Protein AF-A0ABD0Q863-F1 (afdb_monomer)

pLDDT: mean 74.28, std 22.62, range [28.88, 95.38]

Radius of gyration: 16.32 Å; Cα contacts (8 Å, |Δi|>4): 85; chains: 1; bounding box: 38×28×50 Å

Solvent-accessible surface area (backbone atoms only — not comparable to full-atom values): 6528 Å² total; per-residue (Å²): 139,79,90,83,73,90,69,88,86,81,78,93,71,68,80,86,60,52,80,69,61,74,43,77,82,83,72,66,80,64,51,38,22,56,63,24,46,55,58,32,59,75,34,70,70,44,32,54,28,52,50,49,31,66,75,48,95,49,85,85,37,68,67,42,54,62,22,47,64,59,38,64,82,36,69,49,62,70,32,40,74,59,90,91,44,99,56,40,70,61,18,46,52,51,47,44,39,77,60,64,84,76,86,124

Structure (mmCIF, N/CA/C/O backbone):
data_AF-A0ABD0Q863-F1
#
_entry.id   AF-A0ABD0Q863-F1
#
loop_
_atom_site.group_PDB
_atom_site.id
_atom_site.type_symbol
_atom_site.label_atom_id
_atom_site.label_alt_id
_atom_site.label_comp_id
_atom_site.label_asym_id
_atom_site.label_entity_id
_atom_site.label_seq_id
_atom_site.pdbx_PDB_ins_code
_atom_site.Cartn_x
_atom_site.Cartn_y
_atom_site.Cartn_z
_atom_site.occupancy
_atom_site.B_iso_or_equi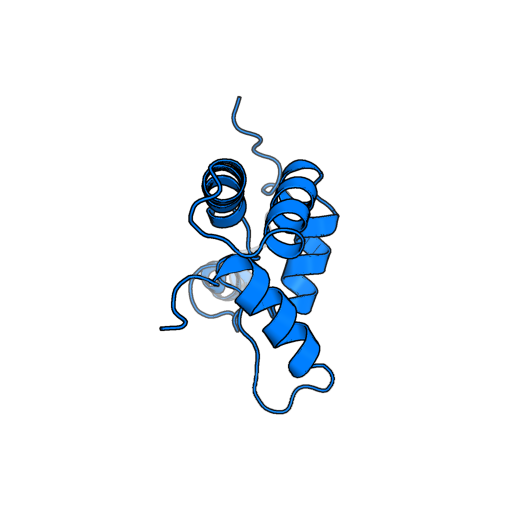v
_atom_site.auth_seq_id
_atom_site.auth_comp_id
_atom_site.auth_asym_id
_atom_site.auth_atom_id
_atom_site.pdbx_PDB_model_num
ATOM 1 N N . MET A 1 1 ? -22.870 2.683 5.791 1.00 35.69 1 MET A N 1
ATOM 2 C CA . MET A 1 1 ? -22.413 3.759 4.886 1.00 35.69 1 MET A CA 1
ATOM 3 C C . MET A 1 1 ? -21.149 3.260 4.204 1.00 35.69 1 MET A C 1
ATOM 5 O O . MET A 1 1 ? -20.124 3.156 4.856 1.00 35.69 1 MET A O 1
ATOM 9 N N . LYS A 1 2 ? -21.276 2.771 2.966 1.00 36.94 2 LYS A N 1
ATOM 10 C CA . LYS A 1 2 ? -20.181 2.176 2.187 1.00 36.94 2 LYS A CA 1
ATOM 11 C C . LYS A 1 2 ? -19.673 3.267 1.252 1.00 36.94 2 LYS A C 1
ATOM 13 O O . LYS A 1 2 ? -20.450 3.738 0.424 1.00 36.94 2 LYS A O 1
ATOM 18 N N . ASN A 1 3 ? -18.432 3.703 1.420 1.00 28.88 3 ASN A N 1
ATOM 19 C CA . ASN A 1 3 ? -17.867 4.815 0.658 1.00 28.88 3 ASN A CA 1
ATOM 20 C C . ASN A 1 3 ? -17.549 4.343 -0.774 1.00 28.88 3 ASN A C 1
ATOM 22 O O . ASN A 1 3 ? -16.416 4.009 -1.098 1.00 28.88 3 ASN A O 1
ATOM 26 N N . LYS A 1 4 ? -18.584 4.279 -1.620 1.00 40.09 4 LYS A N 1
ATOM 27 C CA . LYS A 1 4 ? -18.515 4.036 -3.068 1.00 40.09 4 LYS A CA 1
ATOM 28 C C . LYS A 1 4 ? -17.961 5.269 -3.791 1.00 40.09 4 LYS A C 1
ATOM 30 O O . LYS A 1 4 ? -18.717 5.998 -4.417 1.00 40.09 4 LYS A O 1
ATOM 35 N N . SER A 1 5 ? -16.667 5.545 -3.685 1.00 36.75 5 SER A N 1
ATOM 36 C CA . SER A 1 5 ? -16.078 6.661 -4.444 1.00 36.75 5 SER A CA 1
ATOM 37 C C . SER A 1 5 ? -14.726 6.319 -5.055 1.00 36.75 5 SER A C 1
ATOM 39 O O . SER A 1 5 ? -13.844 7.165 -5.114 1.00 36.75 5 SER A O 1
ATOM 41 N N . TRP A 1 6 ? -14.560 5.076 -5.499 1.00 36.47 6 TRP A N 1
ATOM 42 C CA . TRP A 1 6 ? -13.457 4.643 -6.368 1.00 36.47 6 TRP A CA 1
ATOM 43 C C . TRP A 1 6 ? -14.012 4.008 -7.653 1.00 36.47 6 TRP A C 1
ATOM 45 O O . TRP A 1 6 ? -13.455 3.084 -8.238 1.00 36.47 6 TRP A O 1
ATOM 55 N N . SER A 1 7 ? -15.184 4.464 -8.070 1.00 37.44 7 SER A N 1
ATOM 56 C CA . SER A 1 7 ? -15.860 4.066 -9.297 1.00 37.44 7 SER A CA 1
ATOM 57 C C . SER A 1 7 ? -16.517 5.326 -9.843 1.00 37.44 7 SER A C 1
ATOM 59 O O . SER A 1 7 ? -16.830 6.216 -9.061 1.00 37.44 7 SER A O 1
ATOM 61 N N . ASP A 1 8 ? -16.706 5.393 -11.154 1.00 42.28 8 ASP A N 1
ATOM 62 C CA . ASP A 1 8 ? -17.378 6.483 -11.877 1.00 42.28 8 ASP A CA 1
ATOM 63 C C . ASP A 1 8 ? -16.452 7.570 -12.441 1.00 42.28 8 ASP A C 1
ATOM 65 O O . ASP A 1 8 ? -16.432 8.726 -12.032 1.00 42.28 8 ASP A O 1
ATOM 69 N N . ASN A 1 9 ? -15.739 7.185 -13.502 1.00 40.88 9 ASN A N 1
ATOM 70 C CA . ASN A 1 9 ? -15.631 8.044 -14.680 1.00 40.88 9 ASN A CA 1
ATOM 71 C C . ASN A 1 9 ? -15.553 7.178 -15.950 1.00 40.88 9 ASN A C 1
ATOM 73 O O . ASN A 1 9 ? -14.519 7.077 -16.604 1.00 40.88 9 ASN A O 1
ATOM 77 N N . ALA A 1 10 ? -16.661 6.511 -16.283 1.00 42.00 10 ALA A N 1
ATOM 78 C CA . ALA A 1 10 ? -16.821 5.781 -17.539 1.00 42.00 10 ALA A CA 1
ATOM 79 C C . ALA A 1 10 ? -17.751 6.578 -18.464 1.00 42.00 10 ALA A C 1
ATOM 81 O O . ALA A 1 10 ? -18.975 6.502 -18.371 1.00 42.00 10 ALA A O 1
ATOM 82 N N . ARG A 1 11 ? -17.158 7.386 -19.346 1.00 40.41 11 ARG A N 1
ATOM 83 C CA . ARG A 1 11 ? -17.867 8.016 -20.464 1.00 40.41 11 ARG A CA 1
ATOM 84 C C . ARG A 1 11 ? -17.963 6.974 -21.581 1.00 40.41 11 ARG A C 1
ATOM 86 O O . ARG A 1 11 ? -16.939 6.429 -21.975 1.00 40.41 11 ARG A O 1
ATOM 93 N N . ALA A 1 12 ? -19.176 6.664 -22.039 1.00 47.59 12 ALA A N 1
ATOM 94 C CA . ALA A 1 12 ? -19.418 5.646 -23.061 1.00 47.59 12 ALA A CA 1
ATOM 95 C C . ALA A 1 12 ? -18.653 5.970 -24.360 1.00 47.59 12 ALA A C 1
ATOM 97 O O . ALA A 1 12 ? -18.872 7.021 -24.964 1.00 47.59 12 ALA A O 1
ATOM 98 N N . LEU A 1 13 ? -17.754 5.070 -24.764 1.00 41.28 13 LEU A N 1
ATOM 99 C CA . LEU A 1 13 ? -16.997 5.105 -26.017 1.00 41.28 13 LEU A CA 1
ATOM 100 C C . LEU A 1 13 ? -17.348 3.857 -26.855 1.00 41.28 13 LEU A C 1
ATOM 102 O O . LEU A 1 13 ? -17.744 2.839 -26.284 1.00 41.28 13 LEU A O 1
ATOM 106 N N . PRO A 1 14 ? -17.293 3.951 -28.197 1.00 43.75 14 PRO A N 1
ATOM 107 C CA . PRO A 1 14 ? -17.856 2.960 -29.117 1.00 43.75 14 PRO A CA 1
ATOM 108 C C . PRO A 1 14 ? -17.189 1.573 -29.043 1.00 43.75 14 PRO A C 1
ATOM 110 O O . PRO A 1 14 ? -16.058 1.422 -28.591 1.00 43.75 14 PRO A O 1
ATOM 113 N N . ALA A 1 15 ? -17.930 0.561 -29.509 1.00 48.75 15 ALA A N 1
ATOM 114 C CA . ALA A 1 15 ? -17.743 -0.871 -29.246 1.00 48.75 15 ALA A CA 1
ATOM 115 C C . ALA A 1 15 ? -16.401 -1.509 -29.681 1.00 48.75 15 ALA A C 1
ATOM 117 O O . ALA A 1 15 ? -16.119 -2.629 -29.260 1.00 48.75 15 ALA A O 1
ATOM 118 N N . ASP A 1 16 ? -15.558 -0.818 -30.452 1.00 41.84 16 ASP A N 1
ATOM 119 C CA . ASP A 1 16 ? -14.217 -1.295 -30.836 1.00 41.84 16 ASP A CA 1
ATOM 120 C C . ASP A 1 16 ? -13.189 -1.230 -29.681 1.00 41.84 16 ASP A C 1
ATOM 122 O O . ASP A 1 16 ? -12.207 -1.967 -29.679 1.00 41.84 16 ASP A O 1
ATOM 126 N N . GLU A 1 17 ? -13.440 -0.431 -28.636 1.00 42.66 17 GLU A N 1
ATOM 127 C CA . GLU A 1 17 ? -12.588 -0.323 -27.432 1.00 42.66 17 GLU A CA 1
ATOM 128 C C . GLU A 1 17 ? -13.016 -1.279 -26.294 1.00 42.66 17 GLU A C 1
ATOM 130 O O . GLU A 1 17 ? -12.479 -1.243 -25.187 1.00 42.66 17 GLU A O 1
ATOM 135 N N . VAL A 1 18 ? -14.000 -2.160 -26.508 1.00 43.88 18 VAL A N 1
ATOM 136 C CA . VAL A 1 18 ? -14.476 -3.074 -25.444 1.00 43.88 18 VAL A CA 1
ATOM 137 C C . VAL A 1 18 ? -13.473 -4.202 -25.178 1.00 43.88 18 VAL A C 1
ATOM 139 O O . VAL A 1 18 ? -13.378 -4.696 -24.051 1.00 43.88 18 VAL A O 1
ATOM 142 N N . VAL A 1 19 ? -12.649 -4.555 -26.170 1.00 43.81 19 VAL A N 1
ATOM 143 C CA . VAL A 1 19 ? -11.646 -5.624 -26.034 1.00 43.81 19 VAL A CA 1
ATOM 144 C C . VAL A 1 19 ? -10.523 -5.237 -25.059 1.00 43.81 19 VAL A C 1
ATOM 146 O O . VAL A 1 19 ? -9.950 -6.114 -24.417 1.00 43.81 19 VAL A O 1
ATOM 149 N N . LEU A 1 20 ? -10.258 -3.939 -24.851 1.00 41.50 20 LEU A N 1
ATOM 150 C CA . LEU A 1 20 ? -9.227 -3.487 -23.907 1.00 41.50 20 LEU A CA 1
ATOM 151 C C . LEU A 1 20 ? -9.765 -3.245 -22.484 1.00 41.50 20 LEU A C 1
ATOM 153 O O . LEU A 1 20 ? -9.001 -3.272 -21.521 1.00 41.50 20 LEU A O 1
ATOM 157 N N . SER A 1 21 ? -11.079 -3.059 -22.319 1.00 41.59 21 SER A N 1
ATOM 158 C CA . SER A 1 21 ? -11.673 -2.700 -21.021 1.00 41.59 21 SER A CA 1
ATOM 159 C C . SER A 1 21 ? -12.012 -3.910 -20.134 1.00 41.59 21 SER A C 1
ATOM 161 O O . SER A 1 21 ? -12.039 -3.797 -18.906 1.00 41.59 21 SER A O 1
ATOM 163 N N . MET A 1 22 ? -12.152 -5.109 -20.716 1.00 43.41 22 MET A N 1
ATOM 164 C CA . MET A 1 22 ? -12.300 -6.365 -19.958 1.00 43.41 22 MET A CA 1
ATOM 165 C C . MET A 1 22 ? -10.967 -6.972 -19.476 1.00 43.41 22 MET A C 1
ATOM 167 O O . MET A 1 22 ? -10.964 -8.038 -18.867 1.00 43.41 22 MET A O 1
ATOM 171 N N . ALA A 1 23 ? -9.838 -6.276 -19.650 1.00 41.44 23 ALA A N 1
ATOM 172 C CA . ALA A 1 23 ? -8.570 -6.618 -18.993 1.00 41.44 23 ALA A CA 1
ATOM 173 C C . ALA A 1 23 ? -8.466 -6.071 -17.551 1.00 41.44 23 ALA A C 1
ATOM 175 O O . ALA A 1 23 ? -7.444 -6.250 -16.885 1.00 41.44 23 ALA A O 1
ATOM 176 N N . SER A 1 24 ? -9.517 -5.415 -17.051 1.00 48.91 24 SER A N 1
ATOM 177 C CA . SER A 1 24 ? -9.475 -4.644 -15.801 1.00 48.91 24 SER A CA 1
ATOM 178 C C . SER A 1 24 ? -9.557 -5.471 -14.513 1.00 48.91 24 SER A C 1
ATOM 180 O O . SER A 1 24 ? -9.558 -4.880 -13.441 1.00 48.91 24 SER A O 1
ATOM 182 N N . HIS A 1 25 ? -9.575 -6.809 -14.577 1.00 47.28 25 HIS A N 1
ATOM 183 C CA . HIS A 1 25 ? -9.552 -7.642 -13.364 1.00 47.28 25 HIS A CA 1
ATOM 184 C C . HIS A 1 25 ? -8.616 -8.861 -13.385 1.00 47.28 25 HIS A C 1
ATOM 186 O O . HIS A 1 25 ? -8.563 -9.568 -12.384 1.00 47.28 25 HIS A O 1
ATOM 192 N N . SER A 1 26 ? -7.825 -9.113 -14.440 1.00 45.84 26 SER A N 1
ATOM 193 C CA . SER A 1 26 ? -6.943 -10.304 -14.437 1.00 45.84 26 SER A CA 1
ATOM 194 C C . SER A 1 26 ? -5.850 -10.362 -15.521 1.00 45.84 26 SER A C 1
ATOM 196 O O . SER A 1 26 ? -5.477 -11.454 -15.942 1.00 45.84 26 SER A O 1
ATOM 198 N N . ALA A 1 27 ? -5.297 -9.227 -15.979 1.00 43.12 27 ALA A N 1
ATOM 199 C CA . ALA A 1 27 ? -4.104 -9.237 -16.854 1.00 43.12 27 ALA A CA 1
ATOM 200 C C . ALA A 1 27 ? -3.179 -8.005 -16.740 1.00 43.12 27 ALA A C 1
ATOM 202 O O . ALA A 1 27 ? -2.259 -7.840 -17.541 1.00 43.12 27 ALA A O 1
ATOM 203 N N . LEU A 1 28 ? -3.388 -7.126 -15.756 1.00 51.22 28 LEU A N 1
ATOM 204 C CA . LEU A 1 28 ? -2.514 -5.977 -15.522 1.00 51.22 28 LEU A CA 1
ATOM 205 C C . LEU A 1 28 ? -1.390 -6.398 -14.583 1.00 51.22 28 LEU A C 1
ATOM 207 O O .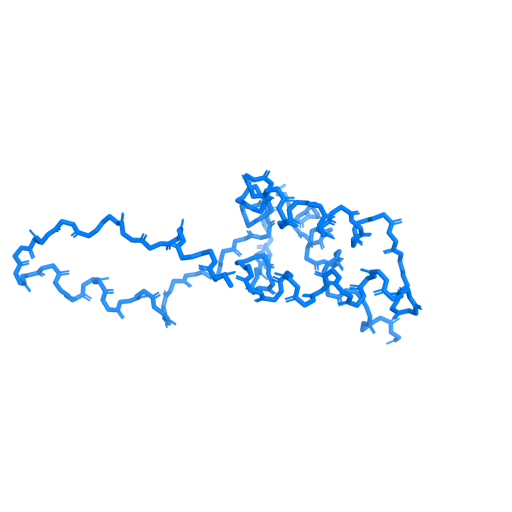 LEU A 1 28 ? -1.639 -7.011 -13.547 1.00 51.22 28 LEU A O 1
ATOM 211 N N . ALA A 1 29 ? -0.147 -6.083 -14.950 1.00 55.50 29 ALA A N 1
ATOM 212 C CA . ALA A 1 29 ? 0.991 -6.295 -14.070 1.00 55.50 29 ALA A CA 1
ATOM 213 C C . ALA A 1 29 ? 0.647 -5.761 -12.663 1.00 55.50 29 ALA A C 1
ATOM 215 O O . ALA A 1 29 ? 0.200 -4.615 -12.566 1.00 55.50 29 ALA A O 1
ATOM 216 N N . PRO A 1 30 ? 0.832 -6.563 -11.601 1.00 67.06 30 PRO A N 1
ATOM 217 C CA . PRO A 1 30 ? 0.489 -6.158 -10.243 1.00 67.06 30 PRO A CA 1
ATOM 218 C C . PRO A 1 30 ? 1.070 -4.779 -9.918 1.00 67.06 30 PRO A C 1
ATOM 220 O O . PRO A 1 30 ? 2.227 -4.504 -10.258 1.00 67.06 30 PRO A O 1
ATOM 223 N N . MET A 1 31 ? 0.254 -3.907 -9.313 1.00 87.88 31 MET A N 1
ATOM 224 C CA . MET A 1 31 ? 0.686 -2.570 -8.904 1.00 87.88 31 MET A CA 1
ATOM 225 C C . MET A 1 31 ? 1.878 -2.711 -7.954 1.00 87.88 31 MET A C 1
ATOM 227 O O . MET A 1 31 ? 1.850 -3.531 -7.034 1.00 87.88 31 MET A O 1
ATOM 231 N N . ASP A 1 32 ? 2.941 -1.940 -8.178 1.00 92.56 32 ASP A N 1
ATOM 232 C CA . ASP A 1 32 ? 4.072 -1.981 -7.262 1.00 92.56 32 ASP A CA 1
ATOM 233 C C . ASP A 1 32 ? 3.719 -1.333 -5.920 1.00 92.56 32 ASP A C 1
ATOM 235 O O . ASP A 1 32 ? 2.914 -0.402 -5.837 1.00 92.56 32 ASP A O 1
ATOM 239 N N . CYS A 1 33 ? 4.327 -1.835 -4.847 1.00 94.56 33 CYS A N 1
ATOM 240 C CA . CYS A 1 33 ? 4.010 -1.397 -3.490 1.00 94.56 33 CYS A CA 1
ATOM 241 C C . CYS A 1 33 ? 4.382 0.065 -3.213 1.00 94.56 33 CYS A C 1
ATOM 243 O O . CYS A 1 33 ? 3.871 0.649 -2.258 1.00 94.56 33 CYS A O 1
ATOM 245 N N . LEU A 1 34 ? 5.240 0.686 -4.035 1.00 95.19 34 LEU A N 1
ATOM 246 C CA . LEU A 1 34 ? 5.536 2.114 -3.906 1.00 95.19 34 LEU A CA 1
ATOM 247 C C . LEU A 1 34 ? 4.344 2.931 -4.396 1.00 95.19 34 LEU A C 1
ATOM 249 O O . LEU A 1 34 ? 3.790 3.718 -3.629 1.00 95.19 34 LEU A O 1
ATOM 253 N N . ARG A 1 35 ? 3.879 2.673 -5.619 1.00 94.31 35 ARG A N 1
ATOM 254 C CA . ARG A 1 35 ? 2.703 3.340 -6.179 1.00 94.31 35 ARG A CA 1
ATOM 255 C C . ARG A 1 35 ? 1.438 3.034 -5.378 1.00 94.31 35 ARG A C 1
ATOM 257 O O . ARG A 1 35 ? 0.652 3.940 -5.117 1.00 94.31 35 ARG A O 1
ATOM 264 N N . ALA A 1 36 ? 1.254 1.793 -4.933 1.00 94.69 36 ALA A N 1
ATOM 265 C CA . ALA A 1 36 ? 0.106 1.429 -4.106 1.00 94.69 36 ALA A CA 1
ATOM 266 C C . ALA A 1 36 ? 0.099 2.191 -2.770 1.00 94.69 36 ALA A C 1
ATOM 268 O O . ALA A 1 36 ? -0.954 2.645 -2.317 1.00 94.69 36 ALA A O 1
ATOM 269 N N . SER A 1 37 ? 1.277 2.414 -2.175 1.00 94.44 37 SER A N 1
ATOM 270 C CA . SER A 1 37 ? 1.395 3.217 -0.955 1.00 94.44 37 SER A CA 1
ATOM 271 C C . SER A 1 37 ? 1.080 4.696 -1.192 1.00 94.44 37 SER A C 1
ATOM 273 O O . SER A 1 37 ? 0.432 5.321 -0.357 1.00 94.44 37 SER A O 1
ATOM 275 N N . GLU A 1 38 ? 1.462 5.257 -2.343 1.00 94.81 38 GLU A N 1
ATOM 276 C CA . GLU A 1 38 ? 1.127 6.636 -2.721 1.00 94.81 38 GLU A CA 1
ATOM 277 C C . GLU A 1 38 ? -0.383 6.825 -2.879 1.00 94.81 38 GLU A C 1
ATOM 279 O O . GLU A 1 38 ? -0.935 7.795 -2.361 1.00 94.81 38 GLU A O 1
ATOM 284 N N . VAL A 1 39 ? -1.066 5.872 -3.519 1.00 92.81 39 VAL A N 1
ATOM 285 C CA . VAL A 1 39 ? -2.531 5.883 -3.629 1.00 92.81 39 VAL A CA 1
ATOM 286 C C . VAL A 1 39 ? -3.179 5.742 -2.246 1.00 92.81 39 VAL A C 1
ATOM 288 O O . VAL A 1 39 ? -4.083 6.505 -1.910 1.00 92.81 39 VAL A O 1
ATOM 291 N N . CYS A 1 40 ? -2.695 4.826 -1.400 1.00 94.38 40 CYS A N 1
ATOM 292 C CA . CYS A 1 40 ? -3.181 4.683 -0.024 1.00 94.38 40 CYS A CA 1
ATOM 293 C C . CYS A 1 40 ? -3.011 5.978 0.789 1.00 94.38 40 CYS A C 1
ATOM 295 O O . CYS A 1 40 ? -3.902 6.348 1.551 1.00 94.38 40 CYS A O 1
ATOM 297 N N . ASN A 1 41 ?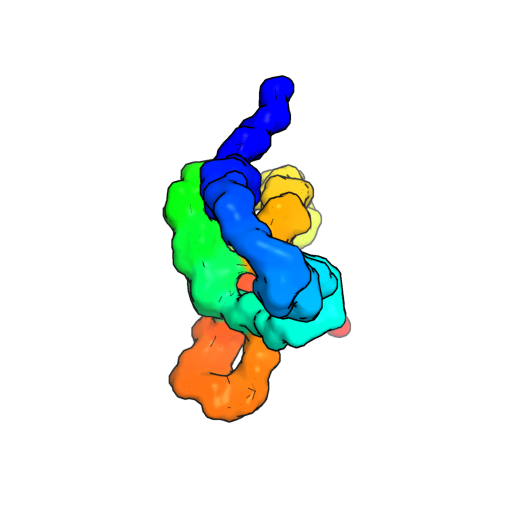 -1.915 6.714 0.580 1.00 94.31 41 ASN A N 1
ATOM 298 C CA . ASN A 1 41 ? -1.651 7.990 1.251 1.00 94.31 41 ASN A CA 1
ATOM 299 C C . ASN A 1 41 ? -2.645 9.102 0.878 1.00 94.31 41 ASN A C 1
ATOM 301 O O . ASN A 1 41 ? -2.807 10.042 1.652 1.00 94.31 41 ASN A O 1
ATOM 305 N N . GLN A 1 42 ? -3.333 8.997 -0.263 1.00 95.31 42 GLN A N 1
ATOM 306 C CA . GLN A 1 42 ? -4.386 9.940 -0.662 1.00 95.31 42 GLN A CA 1
ATOM 307 C C . GLN A 1 42 ? -5.725 9.662 0.044 1.00 95.31 42 GLN A C 1
ATOM 309 O O . GLN A 1 42 ? -6.595 10.529 0.084 1.00 95.31 42 GLN A O 1
ATOM 314 N N . ASN A 1 43 ? -5.897 8.475 0.631 1.00 93.31 43 ASN A N 1
ATOM 315 C CA . ASN A 1 43 ? -7.078 8.100 1.402 1.00 93.31 43 ASN A CA 1
ATOM 316 C C . ASN A 1 43 ? -6.770 8.182 2.909 1.00 93.31 43 ASN A C 1
ATOM 318 O O . ASN A 1 43 ? -5.917 7.463 3.429 1.00 93.31 43 ASN A O 1
ATOM 322 N N . SER A 1 44 ? -7.480 9.040 3.646 1.00 94.19 44 SER A N 1
ATOM 323 C CA . SER A 1 44 ? -7.255 9.241 5.088 1.00 94.19 44 SER A CA 1
ATOM 324 C C . SER A 1 44 ? -7.465 7.971 5.922 1.00 94.19 44 SER A C 1
ATOM 326 O O . SER A 1 44 ? -6.718 7.722 6.869 1.00 94.19 44 SER A O 1
ATOM 328 N N . GLN A 1 45 ? -8.435 7.134 5.547 1.00 92.50 45 GLN A N 1
ATOM 329 C CA . GLN A 1 45 ? -8.710 5.867 6.215 1.00 92.50 45 GLN A CA 1
ATOM 330 C C . GLN A 1 45 ? -7.583 4.860 5.948 1.00 92.50 45 GLN A C 1
ATOM 332 O O . GLN A 1 45 ? -7.039 4.296 6.895 1.00 92.50 45 GLN A O 1
ATOM 337 N N . CYS A 1 46 ? -7.180 4.694 4.684 1.00 93.62 46 CYS A N 1
ATOM 338 C CA . CYS A 1 46 ? -6.092 3.785 4.310 1.00 93.62 46 CYS A CA 1
ATOM 339 C C . CYS A 1 46 ? -4.760 4.219 4.937 1.00 93.62 46 CYS A C 1
ATOM 341 O O . CYS A 1 46 ? -4.106 3.439 5.626 1.00 93.62 46 CYS A O 1
ATOM 343 N N . SER A 1 47 ? -4.387 5.489 4.767 1.00 95.38 47 SER A N 1
ATOM 344 C CA . SER A 1 47 ? -3.131 6.048 5.273 1.00 95.38 47 SER A CA 1
ATOM 345 C C . SER A 1 47 ? -2.999 5.942 6.792 1.00 95.38 47 SER A C 1
ATOM 347 O O . SER A 1 47 ? -1.924 5.608 7.289 1.00 95.38 47 SER A O 1
ATOM 349 N N . SER A 1 48 ? -4.082 6.164 7.545 1.00 95.12 48 SER A N 1
ATOM 350 C CA . SER A 1 48 ? -4.091 5.977 8.999 1.00 95.12 48 SER A CA 1
ATOM 351 C C . SER A 1 48 ? -3.763 4.531 9.380 1.00 95.12 48 SER A C 1
ATOM 353 O O . SER A 1 48 ? -2.877 4.302 10.204 1.00 95.12 48 SER A O 1
ATOM 355 N N . ARG A 1 49 ? -4.405 3.551 8.735 1.00 92.38 49 ARG A N 1
ATOM 356 C CA . ARG A 1 49 ? -4.162 2.125 9.001 1.00 92.38 49 ARG A CA 1
ATOM 357 C C . ARG A 1 49 ? -2.777 1.675 8.556 1.00 92.38 49 ARG A C 1
ATOM 359 O O . ARG A 1 49 ? -2.093 0.978 9.300 1.00 92.38 49 ARG A O 1
ATOM 366 N N . PHE A 1 50 ? -2.312 2.149 7.405 1.00 92.69 50 PHE A N 1
ATOM 367 C CA . PHE A 1 50 ? -0.966 1.853 6.928 1.00 92.69 50 PHE A CA 1
ATOM 368 C C . PHE A 1 50 ? 0.117 2.413 7.862 1.00 92.69 50 PHE A C 1
ATOM 370 O O . PHE A 1 50 ? 1.133 1.762 8.094 1.00 92.69 50 PHE A O 1
ATOM 377 N N . ARG A 1 51 ? -0.099 3.587 8.473 1.00 93.38 51 ARG A N 1
ATOM 378 C CA . ARG A 1 51 ? 0.815 4.132 9.492 1.00 93.38 51 ARG A CA 1
ATOM 379 C C . ARG A 1 51 ? 0.897 3.247 10.733 1.00 93.38 51 ARG A C 1
ATOM 381 O O . ARG A 1 51 ? 2.009 3.030 11.204 1.00 93.38 51 ARG A O 1
ATOM 388 N N . ILE A 1 52 ? -0.229 2.713 11.215 1.00 90.81 52 ILE A N 1
ATOM 389 C CA . ILE A 1 52 ? -0.251 1.768 12.347 1.00 90.81 52 ILE A CA 1
ATOM 390 C C . ILE A 1 52 ? 0.607 0.545 12.011 1.00 90.81 52 ILE A C 1
ATOM 392 O O . ILE A 1 52 ? 1.524 0.214 12.762 1.00 90.81 52 ILE A O 1
ATOM 396 N N . MET A 1 53 ? 0.379 -0.051 10.838 1.00 87.88 53 MET A N 1
ATOM 397 C CA . MET A 1 53 ? 1.136 -1.213 10.359 1.00 87.88 53 MET A CA 1
ATOM 398 C C . MET A 1 53 ? 2.644 -0.939 10.225 1.00 87.88 53 MET A C 1
ATOM 400 O O . MET A 1 53 ? 3.461 -1.808 10.491 1.00 87.88 53 MET A O 1
ATOM 404 N N . ARG A 1 54 ? 3.046 0.288 9.866 1.00 89.06 54 ARG A N 1
ATOM 405 C CA . ARG A 1 54 ? 4.467 0.678 9.786 1.00 89.06 54 ARG A CA 1
ATOM 406 C C . ARG A 1 54 ? 5.121 0.947 11.140 1.00 89.06 54 ARG A C 1
ATOM 408 O O . ARG A 1 54 ? 6.340 0.851 11.253 1.00 89.06 54 ARG A O 1
ATOM 415 N N . GLN A 1 55 ? 4.345 1.389 12.124 1.00 85.06 55 GLN A N 1
ATOM 416 C CA . GLN A 1 55 ? 4.852 1.795 13.437 1.00 85.06 55 GLN A CA 1
ATOM 417 C C . GLN A 1 55 ? 4.901 0.639 14.434 1.00 85.06 55 GLN A C 1
ATOM 419 O O . GLN A 1 55 ? 5.623 0.723 15.425 1.00 85.06 55 GLN A O 1
ATOM 424 N N . THR A 1 56 ? 4.137 -0.424 14.190 1.00 73.94 56 THR A N 1
ATOM 425 C CA . THR A 1 56 ? 3.963 -1.531 15.128 1.00 73.94 56 THR A CA 1
ATOM 426 C C . THR A 1 56 ? 4.329 -2.850 14.454 1.00 73.94 56 THR A C 1
ATOM 428 O O . THR A 1 56 ? 3.972 -3.091 13.310 1.00 73.94 56 THR A O 1
ATOM 431 N N . THR A 1 57 ? 5.096 -3.695 15.143 1.00 65.81 57 THR A N 1
ATOM 432 C CA . THR A 1 57 ? 5.700 -4.913 14.569 1.00 65.81 57 THR A CA 1
ATOM 433 C C . THR A 1 57 ? 5.097 -6.209 15.111 1.00 65.81 57 THR A C 1
ATOM 435 O O . THR A 1 57 ? 5.752 -7.245 15.092 1.00 65.81 57 THR A O 1
ATOM 438 N N . MET A 1 58 ? 3.864 -6.194 15.621 1.00 59.59 58 MET A N 1
ATOM 439 C CA . MET A 1 58 ? 3.313 -7.345 16.344 1.00 59.59 58 MET A CA 1
ATOM 440 C C . MET A 1 58 ? 1.876 -7.654 15.928 1.00 59.59 58 MET A C 1
ATOM 442 O O . MET A 1 58 ? 0.960 -6.879 16.198 1.00 59.59 58 MET A O 1
ATOM 446 N N . LEU A 1 59 ? 1.670 -8.862 15.393 1.00 59.53 59 LEU A N 1
ATOM 447 C CA . LEU A 1 59 ? 0.354 -9.464 15.136 1.00 59.53 59 LEU A CA 1
ATOM 448 C C . LEU A 1 59 ? -0.535 -9.578 16.394 1.00 59.53 59 LEU A C 1
ATOM 450 O O . LEU A 1 59 ? -1.737 -9.801 16.276 1.00 59.53 59 LEU A O 1
ATOM 454 N N . ALA A 1 60 ? 0.037 -9.418 17.595 1.00 62.28 60 ALA A N 1
ATOM 455 C CA . ALA A 1 60 ? -0.690 -9.421 18.866 1.00 62.28 60 ALA A CA 1
ATOM 456 C C . ALA A 1 60 ? -1.354 -8.071 19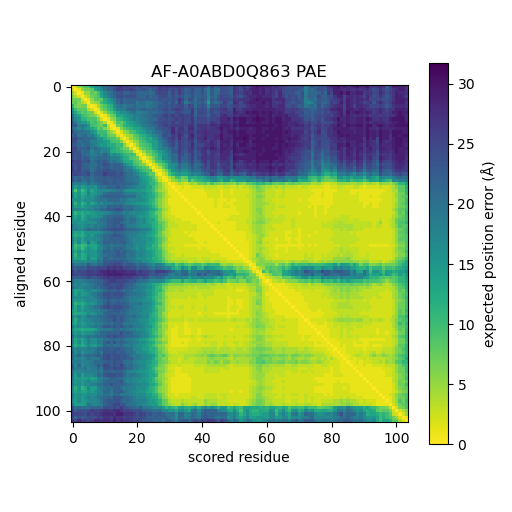.209 1.00 62.28 60 ALA A C 1
ATOM 458 O O . ALA A 1 60 ? -2.077 -7.975 20.203 1.00 62.28 60 ALA A O 1
ATOM 459 N N . ASN A 1 61 ? -1.124 -7.017 18.417 1.00 76.56 61 ASN A N 1
ATOM 460 C CA . ASN A 1 61 ? -1.792 -5.737 18.612 1.00 76.56 61 ASN A CA 1
ATOM 461 C C . ASN A 1 61 ? -3.169 -5.748 17.923 1.00 76.56 61 ASN A C 1
ATOM 463 O O . AS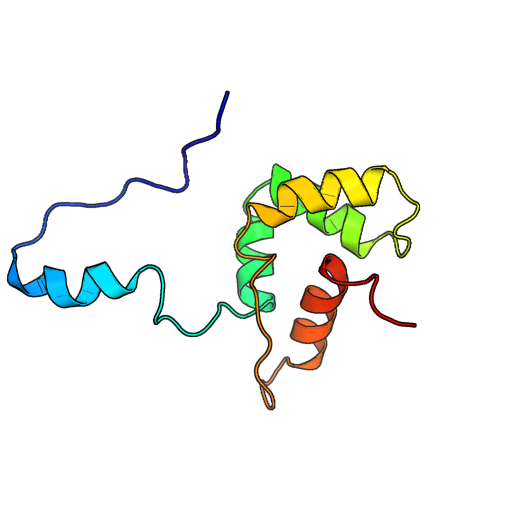N A 1 61 ? -3.265 -5.846 16.699 1.00 76.56 61 ASN A O 1
ATOM 467 N N . ARG A 1 62 ? -4.245 -5.581 18.703 1.00 84.50 62 ARG A N 1
ATOM 468 C CA . ARG A 1 62 ? -5.618 -5.456 18.177 1.00 84.50 62 ARG A CA 1
ATOM 469 C C . ARG A 1 62 ? -5.755 -4.323 17.159 1.00 84.50 62 ARG A C 1
ATOM 471 O O . ARG A 1 62 ? -6.547 -4.424 16.226 1.00 84.50 62 ARG A O 1
ATOM 478 N N . GLU A 1 63 ? -4.968 -3.260 17.303 1.00 85.38 63 GLU A N 1
ATOM 479 C CA . GLU A 1 63 ? -4.960 -2.152 16.349 1.00 85.38 6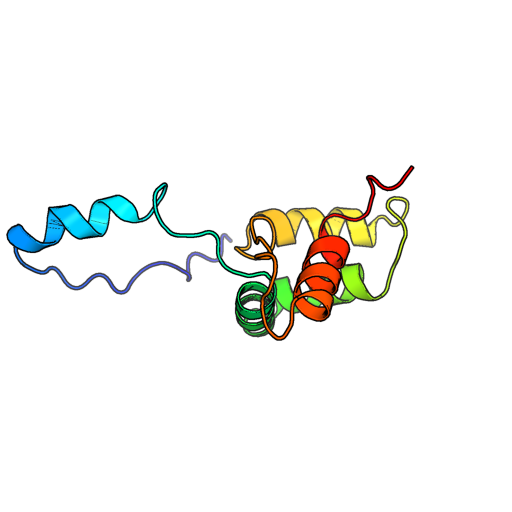3 GLU A CA 1
ATOM 480 C C . GLU A 1 63 ? -4.343 -2.543 15.001 1.00 85.38 63 GLU A C 1
ATOM 482 O O . GLU A 1 63 ? -4.803 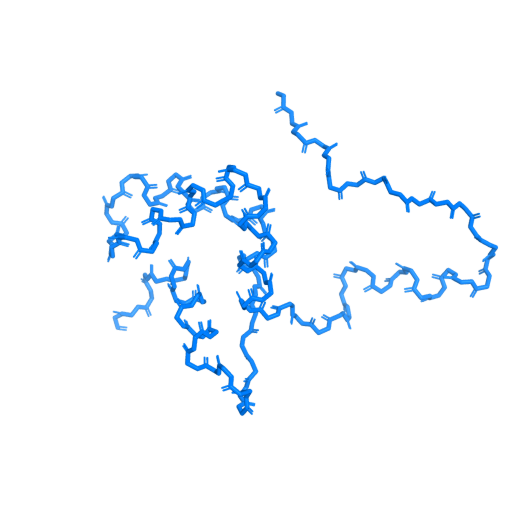-2.043 13.977 1.00 85.38 63 GLU A O 1
ATOM 487 N N . CYS A 1 64 ? -3.368 -3.465 14.975 1.00 86.62 64 CYS A N 1
ATOM 488 C CA . CYS A 1 64 ? -2.846 -4.044 13.731 1.00 86.62 64 CYS A CA 1
ATOM 489 C C . CYS A 1 64 ? -3.905 -4.889 13.029 1.00 86.62 64 CYS A C 1
ATOM 491 O O . CYS A 1 64 ? -4.088 -4.755 11.825 1.00 86.62 64 CYS A O 1
ATOM 493 N N . GLN A 1 65 ? -4.632 -5.723 13.776 1.00 86.94 65 GLN A N 1
ATOM 494 C CA . GLN A 1 65 ? -5.693 -6.567 13.216 1.00 86.94 65 GLN A CA 1
ATOM 495 C C . GLN A 1 65 ? -6.789 -5.711 12.56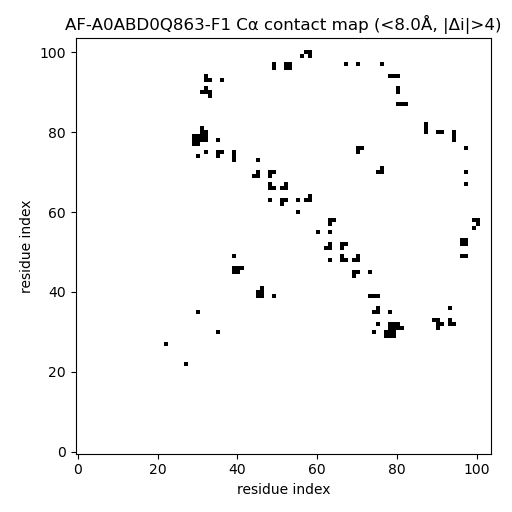9 1.00 86.94 65 GLN A C 1
ATOM 497 O O . GLN A 1 65 ? -7.105 -5.889 11.395 1.00 86.94 65 GLN A O 1
ATOM 502 N N . ALA A 1 66 ? -7.279 -4.697 13.289 1.00 88.62 66 ALA A N 1
ATOM 503 C CA . ALA A 1 66 ? -8.264 -3.757 12.757 1.00 88.62 66 ALA A CA 1
ATOM 504 C C . ALA A 1 66 ? -7.716 -2.889 11.607 1.00 88.62 66 ALA A C 1
ATOM 506 O O . ALA A 1 66 ? -8.471 -2.430 10.750 1.00 88.62 66 ALA A O 1
ATOM 507 N N . ALA A 1 67 ? -6.409 -2.609 11.588 1.00 90.19 67 ALA A N 1
ATOM 508 C CA . ALA A 1 67 ? -5.775 -1.918 10.473 1.00 90.19 67 ALA A CA 1
ATOM 509 C C . ALA A 1 67 ? -5.704 -2.800 9.223 1.00 90.19 67 ALA A C 1
ATOM 511 O O . ALA A 1 67 ? -5.969 -2.306 8.128 1.00 90.19 67 ALA A O 1
ATOM 512 N N . LEU A 1 68 ? -5.401 -4.087 9.386 1.00 89.06 68 LEU A N 1
ATOM 513 C CA . LEU A 1 68 ? -5.288 -5.035 8.286 1.00 89.06 68 LEU A CA 1
ATOM 514 C C . LEU A 1 68 ? -6.614 -5.217 7.543 1.00 89.06 68 LEU A C 1
ATOM 516 O O . LEU A 1 68 ? -6.608 -5.195 6.318 1.00 89.06 68 LEU A O 1
ATOM 520 N N . GLU A 1 69 ? -7.737 -5.317 8.258 1.00 89.31 69 GLU A N 1
ATOM 521 C CA . GLU A 1 69 ? -9.075 -5.451 7.654 1.00 89.31 69 GLU A CA 1
ATOM 522 C C . GLU A 1 69 ? -9.383 -4.327 6.655 1.00 89.31 69 GLU A C 1
ATOM 524 O O . GLU A 1 69 ? -9.879 -4.570 5.564 1.00 89.31 69 GLU A O 1
ATOM 529 N N . VAL A 1 70 ? -9.028 -3.086 6.991 1.00 89.50 70 VAL A N 1
ATOM 530 C CA . VAL A 1 70 ? -9.216 -1.941 6.087 1.00 89.50 70 VAL A CA 1
ATOM 531 C C . VAL A 1 70 ? -8.235 -1.984 4.916 1.00 89.50 70 VAL A C 1
ATOM 533 O O . VAL A 1 70 ? -8.563 -1.560 3.811 1.00 89.50 70 VAL A O 1
ATOM 536 N N . LEU A 1 71 ? -7.005 -2.443 5.153 1.00 90.69 71 LEU A N 1
ATOM 537 C CA . LEU A 1 71 ? -5.982 -2.498 4.112 1.00 90.69 71 LEU A CA 1
ATOM 538 C C . LEU A 1 71 ? -6.274 -3.582 3.072 1.00 90.69 71 LEU A C 1
ATOM 540 O O . LEU A 1 71 ? -5.901 -3.375 1.920 1.00 90.69 71 LEU A O 1
ATOM 544 N N . GLN A 1 72 ? -6.972 -4.662 3.441 1.00 90.50 72 GLN A N 1
ATOM 545 C CA . GLN A 1 72 ? -7.428 -5.713 2.519 1.00 90.50 72 GLN A CA 1
ATOM 546 C C . GLN A 1 72 ? -8.322 -5.175 1.392 1.00 90.50 72 GLN A C 1
ATOM 548 O O . GLN A 1 72 ? -8.249 -5.672 0.274 1.00 90.50 72 GLN A O 1
ATOM 553 N N . ASP A 1 73 ? -9.095 -4.117 1.649 1.00 88.69 73 ASP A N 1
ATOM 554 C CA . ASP A 1 73 ? -9.935 -3.460 0.636 1.00 88.69 73 ASP A CA 1
ATOM 555 C C . ASP A 1 73 ? -9.149 -2.493 -0.277 1.00 88.69 73 ASP A C 1
ATOM 557 O O . ASP A 1 73 ? -9.718 -1.838 -1.154 1.00 88.69 73 ASP A O 1
ATOM 561 N N . SER A 1 74 ? -7.838 -2.345 -0.065 1.00 88.88 74 SER A N 1
ATOM 562 C CA . SER A 1 74 ? -6.992 -1.397 -0.790 1.00 88.88 74 SER A CA 1
ATOM 563 C C . SER A 1 74 ? -6.060 -2.105 -1.783 1.00 88.88 74 SER A C 1
ATOM 565 O O . SER A 1 74 ? -5.595 -3.213 -1.515 1.00 88.88 74 SER A O 1
ATOM 567 N N . PRO A 1 75 ? -5.652 -1.439 -2.883 1.00 88.25 75 PRO A N 1
ATOM 568 C CA . PRO A 1 75 ? -4.680 -2.000 -3.829 1.00 88.25 75 PRO A CA 1
ATOM 569 C C . PRO A 1 75 ? -3.288 -2.214 -3.213 1.00 88.25 75 PRO A C 1
ATOM 571 O O . PRO A 1 75 ? -2.407 -2.781 -3.856 1.00 88.25 75 PRO A O 1
ATOM 574 N N . LEU A 1 76 ? -3.065 -1.727 -1.987 1.00 91.31 76 LEU A N 1
ATOM 575 C CA . LEU A 1 76 ? -1.835 -1.945 -1.246 1.00 91.31 76 LEU A CA 1
ATOM 576 C C . LEU A 1 76 ? -1.700 -3.407 -0.809 1.00 91.31 76 LEU A C 1
ATOM 578 O O . LEU A 1 76 ? -0.581 -3.896 -0.831 1.00 91.31 76 LEU A O 1
ATOM 582 N N . TYR A 1 77 ? -2.795 -4.111 -0.496 1.00 91.00 77 TYR A N 1
ATOM 583 C CA . TYR A 1 77 ? -2.752 -5.503 -0.025 1.00 91.00 77 TYR A CA 1
ATOM 584 C C . TYR A 1 77 ? -2.266 -6.502 -1.083 1.00 91.00 77 TYR A C 1
ATOM 586 O O . TYR A 1 77 ? -1.534 -7.427 -0.758 1.00 91.00 77 TYR A O 1
ATOM 594 N N . ASP A 1 78 ? -2.607 -6.284 -2.355 1.00 89.56 78 ASP A N 1
ATOM 595 C CA . ASP A 1 78 ? -2.211 -7.166 -3.466 1.00 89.56 78 ASP A CA 1
ATOM 596 C C . ASP A 1 78 ? -0.977 -6.659 -4.237 1.00 89.56 78 ASP A C 1
ATOM 598 O O . ASP A 1 78 ? -0.675 -7.118 -5.349 1.00 89.56 78 ASP A O 1
ATOM 602 N N . CYS A 1 79 ? -0.256 -5.683 -3.679 1.00 93.75 79 CYS A N 1
ATOM 603 C CA . CYS A 1 79 ? 0.893 -5.085 -4.344 1.00 93.75 79 CYS A CA 1
ATOM 604 C C . CYS A 1 79 ? 2.051 -6.086 -4.486 1.00 93.75 79 CYS A C 1
ATOM 606 O O . CYS A 1 79 ? 2.236 -6.987 -3.667 1.00 93.75 79 CYS A O 1
ATOM 608 N N . ARG A 1 80 ? 2.884 -5.930 -5.525 1.00 93.44 80 ARG A N 1
ATOM 609 C CA . ARG A 1 80 ? 4.074 -6.784 -5.706 1.00 93.44 80 ARG A CA 1
ATOM 610 C C . ARG A 1 80 ? 5.316 -5.998 -6.067 1.00 93.44 80 ARG A C 1
ATOM 612 O O . ARG A 1 80 ? 5.272 -5.052 -6.845 1.00 93.44 80 ARG A O 1
ATOM 619 N N . CYS A 1 81 ? 6.458 -6.456 -5.573 1.00 93.50 81 CYS A N 1
ATOM 620 C CA . CYS A 1 81 ? 7.754 -5.916 -5.960 1.00 93.50 81 CYS A CA 1
ATOM 621 C C . CYS A 1 81 ? 8.361 -6.715 -7.111 1.00 93.50 81 CYS A C 1
ATOM 623 O O . CYS A 1 81 ? 8.270 -7.941 -7.154 1.00 93.50 81 CYS A O 1
ATOM 625 N N . LYS A 1 82 ? 8.991 -6.008 -8.055 1.00 90.69 82 LYS A N 1
ATOM 626 C CA . LYS A 1 82 ? 9.727 -6.617 -9.167 1.00 90.69 82 LYS A CA 1
ATOM 627 C C . LYS A 1 82 ? 11.216 -6.621 -8.846 1.00 90.69 82 LYS A C 1
ATOM 629 O O . LYS A 1 82 ? 11.766 -5.589 -8.466 1.00 90.69 82 LYS A O 1
ATOM 634 N N . ARG A 1 83 ? 11.866 -7.766 -9.052 1.00 93.38 83 ARG A N 1
ATOM 635 C CA . ARG A 1 83 ? 13.316 -7.909 -8.889 1.00 93.38 83 ARG A CA 1
ATOM 636 C C . ARG A 1 83 ? 14.063 -6.984 -9.856 1.00 93.38 83 ARG A C 1
ATOM 638 O O . ARG A 1 83 ? 13.702 -6.913 -11.030 1.00 93.38 83 ARG A O 1
ATOM 645 N N . GLY A 1 84 ? 15.096 -6.295 -9.379 1.00 90.38 84 GLY A N 1
ATOM 646 C CA . GLY A 1 84 ? 15.913 -5.383 -10.184 1.00 90.38 84 GLY A CA 1
ATOM 647 C C . GLY A 1 84 ? 15.311 -3.988 -10.391 1.00 90.38 84 GLY A C 1
ATOM 648 O O . GLY A 1 84 ? 15.786 -3.240 -11.245 1.00 90.38 84 GLY A O 1
ATOM 649 N N . MET A 1 85 ? 14.272 -3.604 -9.640 1.00 93.88 85 MET A N 1
ATOM 650 C CA . MET A 1 85 ? 13.744 -2.236 -9.698 1.00 93.88 85 MET A CA 1
ATOM 651 C C . MET A 1 85 ? 14.644 -1.252 -8.928 1.00 93.88 85 MET A C 1
ATOM 653 O O . MET A 1 85 ? 15.170 -1.563 -7.863 1.00 93.88 85 MET A O 1
ATOM 657 N N . LYS A 1 86 ? 14.759 -0.003 -9.405 1.00 93.62 86 LYS A N 1
ATOM 658 C CA . LYS A 1 86 ? 15.636 1.035 -8.811 1.00 93.62 86 LYS A CA 1
ATOM 659 C C . LYS A 1 86 ? 15.408 1.277 -7.308 1.00 93.62 86 LYS A C 1
ATOM 661 O O . LYS A 1 86 ? 16.312 1.721 -6.609 1.00 93.62 86 LYS A O 1
ATOM 666 N N . ARG A 1 87 ? 14.194 1.015 -6.815 1.00 94.69 87 ARG A N 1
ATOM 667 C CA . ARG A 1 87 ? 13.775 1.197 -5.414 1.00 94.69 87 ARG A CA 1
ATOM 668 C C . ARG A 1 87 ? 13.295 -0.120 -4.786 1.00 94.69 87 ARG A C 1
ATOM 670 O O . ARG A 1 87 ? 12.362 -0.109 -3.989 1.00 94.69 87 ARG A O 1
ATOM 677 N N . GLU A 1 88 ? 13.908 -1.247 -5.153 1.00 94.00 88 GLU A N 1
ATOM 678 C CA . GLU A 1 88 ? 13.480 -2.597 -4.740 1.00 94.00 88 GLU A CA 1
ATOM 679 C C . GLU A 1 88 ? 13.385 -2.734 -3.222 1.00 94.00 88 GLU A C 1
ATOM 681 O O . GLU A 1 88 ? 12.349 -3.146 -2.709 1.00 94.00 88 GLU A O 1
ATOM 686 N N . LEU A 1 89 ? 14.407 -2.272 -2.498 1.00 94.75 89 LEU A N 1
ATOM 687 C CA . LEU A 1 89 ? 14.415 -2.310 -1.037 1.00 94.75 89 LEU A CA 1
ATOM 688 C C . LEU A 1 89 ? 13.239 -1.536 -0.419 1.00 94.75 89 LEU A C 1
ATOM 690 O O . LEU A 1 89 ? 12.603 -2.023 0.509 1.00 94.75 89 LEU A O 1
ATOM 694 N N . GLN A 1 90 ? 12.916 -0.352 -0.946 1.00 94.88 90 GLN A N 1
ATOM 695 C CA . GLN A 1 90 ? 11.791 0.444 -0.442 1.00 94.88 90 GLN A CA 1
ATOM 696 C C . GLN A 1 90 ? 10.442 -0.191 -0.792 1.00 94.88 90 GLN A C 1
ATOM 698 O O . GLN A 1 90 ? 9.514 -0.135 0.009 1.00 94.88 90 GLN A O 1
ATOM 703 N N . CYS A 1 91 ? 10.332 -0.820 -1.965 1.00 95.19 91 CYS A N 1
ATOM 704 C CA . CYS A 1 91 ? 9.142 -1.583 -2.320 1.00 95.19 91 CYS A CA 1
ATOM 705 C C . CYS A 1 91 ? 8.927 -2.729 -1.324 1.00 95.19 91 CYS A C 1
ATOM 707 O O . CYS A 1 91 ? 7.832 -2.870 -0.781 1.00 95.19 91 CYS A O 1
ATOM 709 N N . LEU A 1 92 ? 9.986 -3.495 -1.036 1.00 93.38 92 LEU A N 1
ATOM 710 C CA . LEU A 1 92 ? 9.942 -4.601 -0.082 1.00 93.38 92 LEU A CA 1
ATOM 711 C C . LEU A 1 92 ? 9.591 -4.119 1.328 1.00 93.38 92 LEU A C 1
ATOM 713 O O . LEU A 1 92 ? 8.796 -4.762 1.999 1.00 93.38 92 LEU A O 1
ATOM 717 N N . GLN A 1 93 ? 10.106 -2.972 1.774 1.00 92.12 93 GLN A N 1
ATOM 718 C CA . GLN A 1 93 ? 9.718 -2.388 3.064 1.00 92.12 93 GLN A CA 1
ATOM 719 C C . GLN A 1 93 ? 8.209 -2.107 3.150 1.00 92.12 93 GLN A C 1
ATOM 721 O O . GLN A 1 93 ? 7.586 -2.447 4.157 1.00 92.12 93 GLN A O 1
ATOM 726 N N . SER A 1 94 ? 7.606 -1.527 2.105 1.00 92.19 94 SER A N 1
ATOM 727 C CA . SER A 1 94 ? 6.152 -1.313 2.053 1.00 92.19 94 SER A CA 1
ATOM 728 C C . SER A 1 94 ? 5.374 -2.630 2.030 1.00 92.19 94 SER A C 1
ATOM 730 O O . SER A 1 94 ? 4.399 -2.759 2.763 1.00 92.19 94 SER A O 1
ATOM 732 N N . TYR A 1 95 ? 5.826 -3.608 1.240 1.00 92.62 95 TYR A N 1
ATOM 733 C CA . TYR A 1 95 ? 5.219 -4.940 1.159 1.00 92.62 95 TYR A CA 1
ATOM 734 C C . TYR A 1 95 ? 5.223 -5.645 2.522 1.00 92.62 95 TYR A C 1
ATOM 736 O O . TYR A 1 95 ? 4.189 -6.059 3.040 1.00 92.62 95 TYR A O 1
ATOM 744 N N . TRP A 1 96 ? 6.381 -5.724 3.171 1.00 90.75 96 TRP A N 1
ATOM 745 C CA . TRP A 1 96 ? 6.482 -6.373 4.471 1.00 90.75 96 TRP A CA 1
ATOM 746 C C . TRP A 1 96 ? 5.704 -5.609 5.549 1.00 90.75 96 TRP A C 1
ATOM 748 O O . TRP A 1 96 ? 5.113 -6.232 6.417 1.00 90.75 96 TRP A O 1
ATOM 758 N N . SER A 1 97 ? 5.564 -4.284 5.460 1.00 88.75 97 SER A N 1
ATOM 759 C CA . SER A 1 97 ? 4.765 -3.531 6.443 1.00 88.75 97 SER A CA 1
ATOM 760 C C . SER A 1 97 ? 3.324 -4.042 6.583 1.00 88.75 97 SER A C 1
ATOM 762 O O . SER A 1 97 ? 2.764 -3.929 7.662 1.00 88.75 97 SER A O 1
ATOM 764 N N . ILE A 1 98 ? 2.722 -4.612 5.533 1.00 86.81 98 ILE A N 1
ATOM 765 C CA . ILE A 1 98 ? 1.335 -5.118 5.557 1.00 86.81 98 ILE A CA 1
ATOM 766 C C . ILE A 1 98 ? 1.234 -6.652 5.598 1.00 86.81 98 ILE A C 1
ATOM 768 O O . ILE A 1 98 ? 0.196 -7.174 5.995 1.00 86.81 98 ILE A O 1
ATOM 772 N N . HIS A 1 99 ? 2.295 -7.367 5.206 1.00 85.69 99 HIS A N 1
ATOM 773 C CA . HIS A 1 99 ? 2.340 -8.836 5.173 1.00 85.69 99 HIS A CA 1
ATOM 774 C C . 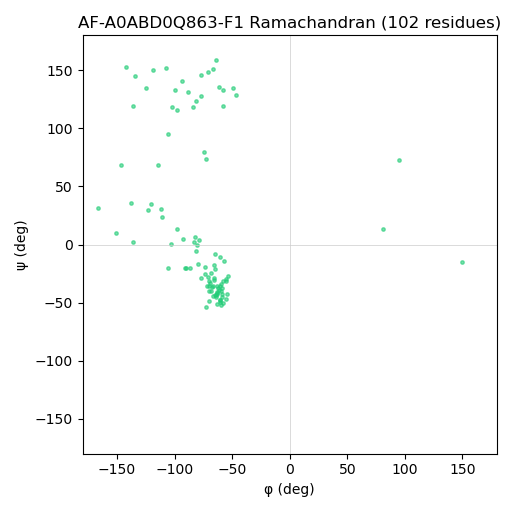HIS A 1 99 ? 3.131 -9.462 6.333 1.00 85.69 99 HIS A C 1
ATOM 776 O O . HIS A 1 99 ? 3.273 -10.685 6.390 1.00 85.69 99 HIS A O 1
ATOM 782 N N . MET A 1 100 ? 3.677 -8.660 7.251 1.00 71.06 100 MET A N 1
ATOM 783 C CA . MET A 1 100 ? 4.522 -9.185 8.324 1.00 71.06 100 MET A CA 1
ATOM 784 C C . MET A 1 100 ? 3.721 -9.854 9.437 1.00 71.06 100 MET A C 1
ATOM 786 O O . MET A 1 100 ? 2.769 -9.308 9.993 1.00 71.06 100 MET A O 1
ATOM 790 N N . GLY A 1 101 ? 4.174 -11.080 9.704 1.00 54.06 101 GLY A N 1
ATOM 791 C CA . GLY A 1 101 ? 3.476 -12.152 10.396 1.00 54.06 101 GLY A CA 1
ATOM 792 C C . GLY A 1 101 ? 3.888 -13.561 9.933 1.00 54.06 101 GLY A C 1
ATOM 793 O O . GLY A 1 101 ? 3.610 -14.524 10.632 1.00 54.06 101 GLY A O 1
ATOM 794 N N . LEU A 1 102 ? 4.573 -13.691 8.787 1.00 49.84 102 LEU A N 1
ATOM 795 C CA . LEU A 1 102 ? 5.062 -14.968 8.230 1.00 49.84 102 LEU A CA 1
ATOM 796 C C . LEU A 1 102 ? 6.595 -15.093 8.253 1.00 49.84 102 LEU A C 1
ATOM 798 O O . LEU A 1 102 ? 7.180 -15.695 7.360 1.00 49.84 102 LEU A O 1
ATOM 802 N N . ASN A 1 103 ? 7.253 -14.478 9.234 1.00 47.31 103 ASN A N 1
ATOM 803 C CA . ASN A 1 103 ? 8.694 -14.629 9.429 1.00 47.31 103 ASN A CA 1
ATOM 804 C C . ASN A 1 103 ? 8.940 -15.342 10.766 1.00 47.31 103 ASN A C 1
ATOM 806 O O . ASN A 1 103 ? 9.404 -14.732 11.728 1.00 47.31 103 ASN A O 1
ATOM 810 N N . GLU A 1 104 ? 8.556 -16.618 10.801 1.00 38.62 104 GLU A N 1
ATOM 811 C CA . GLU A 1 104 ? 9.256 -17.649 11.575 1.00 38.62 104 GLU A CA 1
ATOM 812 C C . GLU A 1 104 ? 10.097 -18.474 10.596 1.00 38.62 104 GLU A C 1
ATOM 814 O O . GLU A 1 104 ? 9.544 -18.844 9.531 1.00 38.62 104 GLU A O 1
#

Nearest PDB structures (foldseek):
  5mr4-assembly1_C  TM=8.549E-01  e=3.655E-06  Homo sapiens

Foldseek 3Di:
DDPPDPDDDDDDDDDVCPVVVVPVPPPDDQAQLVVQLVVLCVDPLSVVLLVVLLVDQDPPDPSVVVSLVVCVVGSNQRHDADPPDPCRVVSVSSNCSNVHPPDD

Sequence (104 aa):
MKNKSWSDNARALPADEVVLSMASHSALAPMDCLRASEVCNQNSQCSSRFRIMRQTTMLANRECQAALEVLQDSPLYDCRCKRGMKRELQCLQSYWSIHMGLNE

InterPro domains:
  IPR003438 Glial cell line-derived neurotrophic factor receptor [PTHR10269] (14-102)
  IPR016017 GDNF/GAS1 [PF02351] (33-99)
  IPR016017 GDNF/GAS1 [SM00907] (33-103)
  IPR037193 GDNF receptor alpha [SSF110035] (32-99)

Mean predicted aligned error: 12.26 Å

Secondary structure (DSSP, 8-state):
-----S--------GGGHHHHTTTTTSSPPPPHHHHHHHHHHSHHHHHHHHHHHH---TT-HHHHHHHHHHHTSTTTT--PPTT-TTHHHHHHHHHHHHTT---

Organism: Cirrhinus mrigala (NCBI:txid683832)